Protein AF-0000000084380803 (afdb_homodimer)

Solvent-accessible surface area (backbone atoms only — not comparable to full-atom values): 9812 Å² total; per-residue (Å²): 127,74,55,60,64,55,52,50,54,58,67,68,51,77,54,70,66,55,54,51,51,51,51,52,52,46,54,52,50,49,31,52,50,48,19,49,55,40,26,71,74,67,70,35,64,68,58,10,53,48,48,26,56,48,47,64,55,51,49,54,54,48,47,54,53,50,53,53,57,54,64,71,50,57,88,58,52,63,57,52,54,50,51,56,61,69,74,104,128,75,57,59,62,53,51,50,51,57,68,68,50,78,55,71,66,56,53,51,51,51,51,52,52,46,53,52,50,50,31,52,51,48,18,50,55,40,26,73,74,66,70,35,65,70,59,12,52,48,48,25,55,46,48,63,55,50,49,54,54,48,46,53,52,50,52,54,56,53,63,72,51,56,86,60,52,63,57,53,53,51,50,56,62,70,75,104

pLDDT: mean 90.66, std 12.17, range [46.84, 98.69]

Foldseek 3Di:
DCPPVVVVVVVVDDDPVVVVVVVVVVLVVVLVVQLVVCCVVPVDNVVSNCCSPVVVVVVVVVVVVVVVVVVVPDDCPVVVVVVVVVVD/DVPPVVVVVVVVDDDPVVVVVVVVVVLVVVLVVQLVVCCVVPVDNVVSNCCSPVVVVVVVVVVVVVVVVVVVPDDCPVVVVVVVVVVD

Nearest PDB structures (foldseek):
  8vsj-assembly1_C  TM=5.595E-01  e=4.219E+00  Metamycoplasma arthritidis

Secondary structure (DSSP, 8-state):
--HHHHHHHHHHSPPHHHHHHHHHHHHHHHHHHHHHHHHHHH--HHHHHHHHHHHHHHHHHHHHHHHHHHHTS-TTHHHHHHHHHHH-/--HHHHHHHHHTSPPHHHHHHHHHHHHHHHHHHHHHHHHHHH--HHHHHHHHHHHHHHHHHHHHHHHHHHHTS-TTHHHHHHHHHHH-

Organism: NCBI:txid1548547

Radius of gyration: 21.59 Å; Cα contacts (8 Å, |Δi|>4): 87; chains: 2; bounding box: 44×60×48 Å

Sequence (176 aa):
MSEPVANNIRNDRESHLRSLLKAISYRITGTITTALLVLALTGDLSIALTIGAVEPAIKLLIYYLHERAWQCIPRGTVRRYWRRLRKRMSEPVANNIRNDRESHLRSLLKAISYRITGTITTALLVLALTGDLSIALTIGAVEPAIKLLIYYLHERAWQCIPRGTVRRYWRRLRKR

Structure (mmCIF, N/CA/C/O backbone):
data_AF-0000000084380803-model_v1
#
loop_
_entity.id
_entity.type
_entity.pdbx_description
1 polymer 'DUF2061 domain-containing protein'
#
loop_
_atom_site.group_PDB
_atom_site.id
_atom_site.type_symbol
_atom_site.label_atom_id
_atom_site.label_alt_id
_atom_site.label_comp_id
_atom_site.label_asym_id
_atom_site.label_entity_id
_atom_site.label_seq_id
_atom_site.pdbx_PDB_ins_code
_atom_site.Cartn_x
_atom_site.Cartn_y
_atom_site.Cartn_z
_atom_site.occupancy
_atom_site.B_iso_or_equiv
_atom_site.auth_seq_id
_atom_site.auth_comp_id
_atom_site.auth_asym_id
_atom_site.auth_atom_id
_atom_site.pdbx_PDB_model_num
ATOM 1 N N . MET A 1 1 ? -14.625 36.156 11.641 1 46.84 1 MET A N 1
ATOM 2 C CA . MET A 1 1 ? -15.484 35.75 10.531 1 46.84 1 MET A CA 1
ATOM 3 C C . MET A 1 1 ? -14.984 34.438 9.922 1 46.84 1 MET A C 1
ATOM 5 O O . MET A 1 1 ? -15.656 33.844 9.078 1 46.84 1 MET A O 1
ATOM 9 N N . SER A 1 2 ? -13.625 34.25 9.93 1 58.66 2 SER A N 1
ATOM 10 C CA . SER A 1 2 ? -12.953 33.125 9.281 1 58.66 2 SER A CA 1
ATOM 11 C C . SER A 1 2 ? -13.266 31.812 9.992 1 58.66 2 SER A C 1
ATOM 13 O O . SER A 1 2 ? -12.539 30.828 9.836 1 58.66 2 SER A O 1
ATOM 15 N N . GLU A 1 3 ? -14.07 31.938 10.977 1 63.75 3 GLU A N 1
ATOM 16 C CA . GLU A 1 3 ? -14.305 30.781 11.844 1 63.75 3 GLU A CA 1
ATOM 17 C C . GLU A 1 3 ? -15.148 29.719 11.133 1 63.75 3 GLU A C 1
ATOM 19 O O . GLU A 1 3 ? -15.047 28.531 11.445 1 63.75 3 GLU A O 1
ATOM 24 N N . PRO A 1 4 ? -16.156 30.266 10.328 1 64.12 4 PRO A N 1
ATOM 25 C CA . PRO A 1 4 ? -17.094 29.25 9.844 1 64.12 4 PRO A CA 1
ATOM 26 C C . PRO A 1 4 ? -16.422 28.25 8.898 1 64.12 4 PRO A C 1
ATOM 28 O O . PRO A 1 4 ? -16.734 27.062 8.938 1 64.12 4 PRO A O 1
ATOM 31 N N . VAL A 1 5 ? -15.641 28.766 8.016 1 63.34 5 VAL A N 1
ATOM 32 C CA . VAL A 1 5 ? -15.047 27.891 7.016 1 63.34 5 VAL A CA 1
ATOM 33 C C . VAL A 1 5 ? -14.172 26.844 7.699 1 63.34 5 VAL A C 1
ATOM 35 O O . VAL A 1 5 ? -14.203 25.656 7.34 1 63.34 5 VAL A O 1
ATOM 38 N N . ALA A 1 6 ? -13.359 27.312 8.594 1 63.88 6 ALA A N 1
ATOM 39 C CA . ALA A 1 6 ? -12.453 26.422 9.312 1 63.88 6 ALA A CA 1
ATOM 40 C C . ALA A 1 6 ? -13.234 25.344 10.062 1 63.88 6 ALA A C 1
ATOM 42 O O . ALA A 1 6 ? -12.82 24.188 10.094 1 63.88 6 ALA A O 1
ATOM 43 N N . ASN A 1 7 ? -14.359 25.688 10.648 1 65 7 ASN A N 1
ATOM 44 C CA . ASN A 1 7 ? -15.195 24.734 11.375 1 65 7 ASN A CA 1
ATOM 45 C C . ASN A 1 7 ? -15.773 23.672 10.453 1 65 7 ASN A C 1
ATOM 47 O O . ASN A 1 7 ? -15.914 22.516 10.844 1 65 7 ASN A O 1
ATOM 51 N N . ASN A 1 8 ? -16.047 24.156 9.242 1 64.31 8 ASN A N 1
ATOM 52 C CA . ASN A 1 8 ? -16.594 23.219 8.258 1 64.31 8 ASN A CA 1
ATOM 53 C C . ASN A 1 8 ? -15.547 22.188 7.82 1 64.31 8 ASN A C 1
ATOM 55 O O . ASN A 1 8 ? -15.875 21.031 7.57 1 64.31 8 ASN A O 1
ATOM 59 N N . ILE A 1 9 ? -14.281 22.641 7.637 1 63.91 9 ILE A N 1
ATOM 60 C CA . ILE A 1 9 ? -13.203 21.719 7.27 1 63.91 9 ILE A CA 1
ATOM 61 C C . ILE A 1 9 ? -13.008 20.688 8.375 1 63.91 9 ILE A C 1
ATOM 63 O O . ILE A 1 9 ? -12.797 19.5 8.102 1 63.91 9 ILE A O 1
ATOM 67 N N . ARG A 1 10 ? -12.945 21.078 9.57 1 64.12 10 ARG A N 1
ATOM 68 C CA . ARG A 1 10 ? -12.789 20.188 10.719 1 64.12 10 ARG A CA 1
ATOM 69 C C . ARG A 1 10 ? -13.93 19.172 10.773 1 64.12 10 ARG A C 1
ATOM 71 O O . ARG A 1 10 ? -13.711 18 11.094 1 64.12 10 ARG A O 1
ATOM 78 N N . ASN A 1 11 ? -15.047 19.75 10.469 1 65.62 11 ASN A N 1
ATOM 79 C CA . ASN A 1 11 ? -16.219 18.891 10.484 1 65.62 11 ASN A CA 1
ATOM 80 C C . ASN A 1 11 ? -16.172 17.875 9.352 1 65.62 11 ASN A C 1
ATOM 82 O O . ASN A 1 11 ? -16.719 16.766 9.484 1 65.62 11 ASN A O 1
ATOM 86 N N . ASP A 1 12 ? -15.359 18.188 8.312 1 73.31 12 ASP A N 1
ATOM 87 C CA . ASP A 1 12 ? -15.266 17.266 7.184 1 73.31 12 ASP A CA 1
ATOM 88 C C . ASP A 1 12 ? -14.141 16.266 7.391 1 73.31 12 ASP A C 1
ATOM 90 O O . ASP A 1 12 ? -13.992 15.32 6.602 1 73.31 12 ASP A O 1
ATOM 94 N N . ARG A 1 13 ? -13.414 16.5 8.578 1 80.06 13 ARG A N 1
ATOM 95 C CA . ARG A 1 13 ? -12.305 15.578 8.82 1 80.06 13 ARG A CA 1
ATOM 96 C C . ARG A 1 13 ? -12.789 14.266 9.43 1 80.06 13 ARG A C 1
ATOM 98 O O . ARG A 1 13 ? -13.664 14.273 10.305 1 80.06 13 ARG A O 1
ATOM 105 N N . GLU A 1 14 ? -12.344 13.125 8.836 1 88.19 14 GLU A N 1
ATOM 106 C CA . GLU A 1 14 ? -12.672 11.781 9.312 1 88.19 14 GLU A CA 1
ATOM 107 C C . GLU A 1 14 ? -12.016 11.508 10.664 1 88.19 14 GLU A C 1
ATOM 109 O O . GLU A 1 14 ? -10.898 11.953 10.922 1 88.19 14 GLU A O 1
ATOM 114 N N . SER A 1 15 ? -12.867 10.953 11.562 1 90.75 15 SER A N 1
ATOM 115 C CA . SER A 1 15 ? -12.32 10.609 12.875 1 90.75 15 SER A CA 1
ATOM 116 C C . SER A 1 15 ? -11.133 9.664 12.75 1 90.75 15 SER A C 1
ATOM 118 O O . SER A 1 15 ? -10.992 8.961 11.75 1 90.75 15 SER A O 1
ATOM 120 N N . HIS A 1 16 ? -10.188 9.641 13.797 1 92.69 16 HIS A N 1
ATOM 121 C CA . HIS A 1 16 ? -9.008 8.781 13.805 1 92.69 16 HIS A CA 1
ATOM 122 C C . HIS A 1 16 ? -9.398 7.309 13.781 1 92.69 16 HIS A C 1
ATOM 124 O O . HIS A 1 16 ? -8.75 6.496 13.117 1 92.69 16 HIS A O 1
ATOM 130 N N . LEU A 1 17 ? -10.43 7.008 14.562 1 93.5 17 LEU A N 1
ATOM 131 C CA . LEU A 1 17 ? -10.883 5.621 14.617 1 93.5 17 LEU A CA 1
ATOM 132 C C . LEU A 1 17 ? -11.375 5.156 13.258 1 93.5 17 LEU A C 1
ATOM 134 O O . LEU A 1 17 ? -11.109 4.023 12.844 1 93.5 17 LEU A O 1
ATOM 138 N N . ARG A 1 18 ? -12.172 5.883 12.617 1 94 18 ARG A N 1
ATOM 139 C CA . ARG A 1 18 ? -12.648 5.535 11.281 1 94 18 ARG A CA 1
ATOM 140 C C . ARG A 1 18 ? -11.492 5.34 10.312 1 94 18 ARG A C 1
ATOM 142 O O . ARG A 1 18 ? -11.484 4.395 9.523 1 94 18 ARG A O 1
ATOM 149 N N . SER A 1 19 ? -10.531 6.207 10.305 1 95.62 19 SER A N 1
ATOM 150 C CA . SER A 1 19 ? -9.352 6.074 9.453 1 95.62 19 SER A CA 1
ATOM 151 C C . SER A 1 19 ? -8.617 4.762 9.727 1 95.62 19 SER A C 1
ATOM 153 O O . SER A 1 19 ? -8.164 4.098 8.797 1 95.62 19 SER A O 1
ATOM 155 N N . LEU A 1 20 ? -8.5 4.441 11.031 1 96.38 20 LEU A N 1
ATOM 156 C CA . LEU A 1 20 ? -7.828 3.209 11.422 1 96.38 20 LEU A CA 1
ATOM 157 C C . LEU A 1 20 ? -8.578 1.989 10.898 1 96.38 20 LEU A C 1
ATOM 159 O O . LEU A 1 20 ? -7.973 1.064 10.352 1 96.38 20 LEU A O 1
ATOM 163 N N . LEU A 1 21 ? -9.898 1.991 11.047 1 96.69 21 LEU A N 1
ATOM 164 C CA . LEU A 1 21 ? -10.719 0.881 10.586 1 96.69 21 LEU A CA 1
ATOM 165 C C . LEU A 1 21 ? -10.664 0.759 9.07 1 96.69 21 LEU A C 1
ATOM 167 O O . LEU A 1 21 ? -10.633 -0.351 8.531 1 96.69 21 LEU A O 1
ATOM 171 N N . LYS A 1 22 ? -10.617 1.808 8.375 1 97.75 22 LYS A N 1
ATOM 172 C CA . LYS A 1 22 ? -10.492 1.799 6.922 1 97.75 22 LYS A CA 1
ATOM 173 C C . LYS A 1 22 ? -9.164 1.19 6.488 1 97.75 22 LYS A C 1
ATOM 175 O O . LYS A 1 22 ? -9.109 0.412 5.535 1 97.75 22 LYS A O 1
ATOM 180 N N . ALA A 1 23 ? -8.172 1.518 7.246 1 97.5 23 ALA A N 1
ATOM 181 C CA . ALA A 1 23 ? -6.852 0.979 6.938 1 97.5 23 ALA A CA 1
ATOM 182 C C . ALA A 1 23 ? -6.812 -0.533 7.141 1 97.5 23 ALA A C 1
ATOM 184 O O . ALA A 1 23 ? -6.32 -1.269 6.281 1 97.5 23 ALA A O 1
ATOM 185 N N . ILE A 1 24 ? -7.344 -0.933 8.219 1 98.12 24 ILE A N 1
ATOM 186 C CA . ILE A 1 24 ? -7.344 -2.354 8.555 1 98.12 24 ILE A CA 1
ATOM 187 C C . ILE A 1 24 ? -8.219 -3.115 7.559 1 98.12 24 ILE A C 1
ATOM 189 O O . ILE A 1 24 ? -7.82 -4.172 7.059 1 98.12 24 ILE A O 1
ATOM 193 N N . SER A 1 25 ? -9.398 -2.578 7.289 1 98.38 25 SER A N 1
ATOM 194 C CA . SER A 1 25 ? -10.305 -3.256 6.363 1 98.38 25 SER A CA 1
ATOM 195 C C . SER A 1 25 ? -9.703 -3.344 4.965 1 98.38 25 SER A C 1
ATOM 197 O O . SER A 1 25 ? -9.844 -4.363 4.285 1 98.38 25 SER A O 1
ATOM 199 N N . TYR A 1 26 ? -9.023 -2.367 4.531 1 98.5 26 TYR A N 1
ATOM 200 C CA . TYR A 1 26 ? -8.414 -2.422 3.209 1 98.5 26 TYR A CA 1
ATOM 201 C C . TYR A 1 26 ? -7.258 -3.416 3.18 1 98.5 26 TYR A C 1
ATOM 203 O O . TYR A 1 26 ? -7.047 -4.102 2.178 1 98.5 26 TYR A O 1
ATOM 211 N N . ARG A 1 27 ? -6.48 -3.48 4.258 1 97.69 27 ARG A N 1
ATOM 212 C CA . ARG A 1 27 ? -5.395 -4.457 4.32 1 97.69 27 ARG A CA 1
ATOM 213 C C . ARG A 1 27 ? -5.93 -5.879 4.184 1 97.69 27 ARG A C 1
ATOM 215 O O . ARG A 1 27 ? -5.344 -6.703 3.482 1 97.69 27 ARG A O 1
ATOM 222 N N . ILE A 1 28 ? -6.961 -6.094 4.824 1 98.44 28 ILE A N 1
ATOM 223 C CA . ILE A 1 28 ? -7.598 -7.402 4.75 1 98.44 28 ILE A CA 1
ATOM 224 C C . ILE A 1 28 ? -8.141 -7.633 3.34 1 98.44 28 ILE A C 1
ATOM 226 O O . ILE A 1 28 ? -7.934 -8.703 2.756 1 98.44 28 ILE A O 1
ATOM 230 N N . THR A 1 29 ? -8.828 -6.652 2.795 1 98.44 29 THR A N 1
ATOM 231 C CA . THR A 1 29 ? -9.367 -6.734 1.442 1 98.44 29 THR A CA 1
ATOM 232 C C . THR A 1 29 ? -8.25 -6.984 0.431 1 98.44 29 THR A C 1
ATOM 234 O O . THR A 1 29 ? -8.398 -7.816 -0.467 1 98.44 29 THR A O 1
ATOM 237 N N . GLY A 1 30 ? -7.148 -6.27 0.604 1 98.31 30 GLY A N 1
ATOM 238 C CA . GLY A 1 30 ? -6.008 -6.457 -0.276 1 98.31 30 GLY A CA 1
ATOM 239 C C . GLY A 1 30 ? -5.449 -7.871 -0.238 1 98.31 30 GLY A C 1
ATOM 240 O O . GLY A 1 30 ? -5.152 -8.453 -1.282 1 98.31 30 GLY A O 1
ATOM 241 N N . THR A 1 31 ? -5.328 -8.391 0.924 1 98.38 31 THR A N 1
ATOM 242 C CA . THR A 1 31 ? -4.816 -9.75 1.096 1 98.38 31 THR A CA 1
ATOM 243 C C . THR A 1 31 ? -5.738 -10.766 0.428 1 98.38 31 THR A C 1
ATOM 245 O O . THR A 1 31 ? -5.277 -11.648 -0.294 1 98.38 31 THR A O 1
ATOM 248 N N . ILE A 1 32 ? -6.996 -10.633 0.646 1 98.44 32 ILE A N 1
ATOM 249 C CA . ILE A 1 32 ? -7.988 -11.523 0.059 1 98.44 32 ILE A CA 1
ATOM 250 C C . ILE A 1 32 ? -7.949 -11.406 -1.463 1 98.44 32 ILE A C 1
ATOM 252 O O . ILE A 1 32 ? -8.008 -12.422 -2.172 1 98.44 32 ILE A O 1
ATOM 256 N N . THR A 1 33 ? -7.848 -10.141 -1.941 1 98.44 33 THR A N 1
ATOM 257 C CA . THR A 1 33 ? -7.773 -9.914 -3.381 1 98.44 33 THR A CA 1
ATOM 258 C C . THR A 1 33 ? -6.574 -10.641 -3.98 1 98.44 33 THR A C 1
ATOM 260 O O . THR A 1 33 ? -6.695 -11.297 -5.02 1 98.44 33 THR A O 1
ATOM 263 N N . THR A 1 34 ? -5.426 -10.531 -3.303 1 98.56 34 THR A N 1
ATOM 264 C CA . THR A 1 34 ? -4.234 -11.211 -3.789 1 98.56 34 THR A CA 1
ATOM 265 C C . THR A 1 34 ? -4.449 -12.727 -3.822 1 98.56 34 THR A C 1
ATOM 267 O O . THR A 1 34 ? -4.148 -13.375 -4.824 1 98.56 34 THR A O 1
ATOM 270 N N . ALA A 1 35 ? -4.934 -13.32 -2.789 1 98.62 35 ALA A N 1
ATOM 271 C CA . ALA A 1 35 ? -5.164 -14.766 -2.713 1 98.62 35 ALA A CA 1
ATOM 272 C C . ALA A 1 35 ? -6.129 -15.219 -3.803 1 98.62 35 ALA A C 1
ATOM 274 O O . ALA A 1 35 ? -5.914 -16.266 -4.434 1 98.62 35 ALA A O 1
ATOM 275 N N . LEU A 1 36 ? -7.152 -14.508 -4.039 1 98.56 36 LEU A N 1
ATOM 276 C CA . LEU A 1 36 ? -8.148 -14.867 -5.047 1 98.56 36 LEU A CA 1
ATOM 277 C C . LEU A 1 36 ? -7.551 -14.805 -6.445 1 98.56 36 LEU A C 1
ATOM 279 O O . LEU A 1 36 ? -7.844 -15.664 -7.289 1 98.56 36 LEU A O 1
ATOM 283 N N . LEU A 1 37 ? -6.82 -13.719 -6.664 1 98.38 37 LEU A N 1
ATOM 284 C CA . LEU A 1 37 ? -6.156 -13.602 -7.957 1 98.38 37 LEU A CA 1
ATOM 285 C C . LEU A 1 37 ? -5.234 -14.789 -8.203 1 98.38 37 LEU A C 1
ATOM 287 O O . LEU A 1 37 ? -5.234 -15.367 -9.289 1 98.38 37 LEU A O 1
ATOM 291 N N . VAL A 1 38 ? -4.465 -15.227 -7.215 1 98.62 38 VAL A N 1
ATOM 292 C CA . VAL A 1 38 ? -3.545 -16.359 -7.332 1 98.62 38 VAL A CA 1
ATOM 293 C C . VAL A 1 38 ? -4.332 -17.641 -7.52 1 98.62 38 VAL A C 1
ATOM 295 O O . VAL A 1 38 ? -3.973 -18.484 -8.352 1 98.62 38 VAL A O 1
ATOM 298 N N . LEU A 1 39 ? -5.387 -17.828 -6.816 1 98.69 39 LEU A N 1
ATOM 299 C CA . LEU A 1 39 ? -6.227 -19 -6.938 1 98.69 39 LEU A CA 1
ATOM 300 C C . LEU A 1 39 ? -6.809 -19.125 -8.344 1 98.69 39 LEU A C 1
ATOM 302 O O . LEU A 1 39 ? -6.82 -20.203 -8.93 1 98.69 39 LEU A O 1
ATOM 306 N N . ALA A 1 40 ? -7.23 -18.078 -8.898 1 98.19 40 ALA A N 1
ATOM 307 C CA . ALA A 1 40 ? -7.852 -18.062 -10.219 1 98.19 40 ALA A CA 1
ATOM 308 C C . ALA A 1 40 ? -6.848 -18.453 -11.305 1 98.19 40 ALA A C 1
ATOM 310 O O . ALA A 1 40 ? -7.203 -19.125 -12.273 1 98.19 40 ALA A O 1
ATOM 311 N N . LEU A 1 41 ? -5.641 -18.031 -11.102 1 97.69 41 LEU A N 1
ATOM 312 C CA . LEU A 1 41 ? -4.652 -18.25 -12.148 1 97.69 41 LEU A CA 1
ATOM 313 C C . LEU A 1 41 ? -3.939 -19.578 -11.969 1 97.69 41 LEU A C 1
ATOM 315 O O . LEU A 1 41 ? -3.562 -20.234 -12.953 1 97.69 41 LEU A O 1
ATOM 319 N N . THR A 1 42 ? -3.809 -20 -10.75 1 97.31 42 THR A N 1
ATOM 320 C CA . THR A 1 42 ? -3.027 -21.203 -10.516 1 97.31 42 THR A CA 1
ATOM 321 C C . THR A 1 42 ? -3.943 -22.406 -10.266 1 97.31 42 THR A C 1
ATOM 323 O O . THR A 1 42 ? -3.539 -23.547 -10.453 1 97.31 42 THR A O 1
ATOM 326 N N . GLY A 1 43 ? -5.09 -22.156 -9.672 1 97.81 43 GLY A N 1
ATOM 327 C CA . GLY A 1 43 ? -5.996 -23.219 -9.273 1 97.81 43 GLY A CA 1
ATOM 328 C C . GLY A 1 43 ? -5.539 -23.953 -8.031 1 97.81 43 GLY A C 1
ATOM 329 O O . GLY A 1 43 ? -6.008 -25.062 -7.75 1 97.81 43 GLY A O 1
ATOM 330 N N . ASP A 1 44 ? -4.582 -23.5 -7.371 1 98.31 44 ASP A N 1
ATOM 331 C CA . ASP A 1 44 ? -3.984 -24.156 -6.211 1 98.31 44 ASP A CA 1
ATOM 332 C C . ASP A 1 44 ? -4.242 -23.344 -4.938 1 98.31 44 ASP A C 1
ATOM 334 O O . A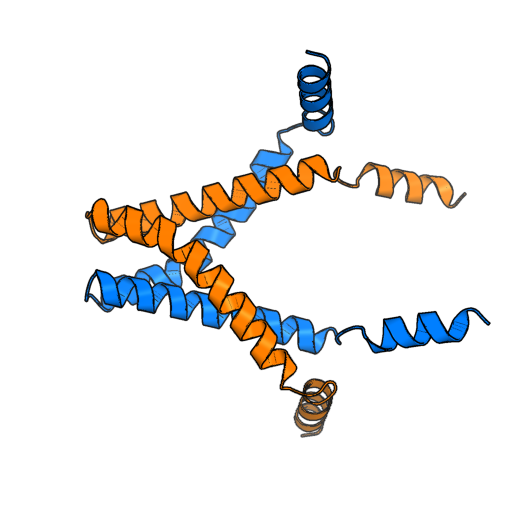SP A 1 44 ? -3.668 -22.266 -4.754 1 98.31 44 ASP A O 1
ATOM 338 N N . LEU A 1 45 ? -5.055 -23.906 -4.105 1 98.25 45 LEU A N 1
ATOM 339 C CA . LEU A 1 45 ? -5.461 -23.234 -2.883 1 98.25 45 LEU A CA 1
ATOM 340 C C . LEU A 1 45 ? -4.277 -23.031 -1.944 1 98.25 45 LEU A C 1
ATOM 342 O O . LEU A 1 45 ? -4.168 -22 -1.274 1 98.25 45 LEU A O 1
ATOM 346 N N . SER A 1 46 ? -3.443 -24.047 -1.87 1 98.12 46 SER A N 1
ATOM 347 C CA . SER A 1 46 ? -2.277 -23.953 -0.996 1 98.12 46 SER A CA 1
ATOM 348 C C . SER A 1 46 ? -1.362 -22.812 -1.418 1 98.12 46 SER A C 1
ATOM 350 O O . SER A 1 46 ? -0.903 -22.031 -0.579 1 98.12 46 SER A O 1
ATOM 352 N N . ILE A 1 47 ? -1.131 -22.656 -2.721 1 98 47 ILE A N 1
ATOM 353 C CA . ILE A 1 47 ? -0.295 -21.578 -3.238 1 98 47 ILE A CA 1
ATOM 354 C C . ILE A 1 47 ? -0.98 -20.234 -3 1 98 47 ILE A C 1
ATOM 356 O O . ILE A 1 47 ? -0.341 -19.266 -2.57 1 98 47 ILE A O 1
ATOM 360 N N . ALA A 1 48 ? -2.252 -20.125 -3.229 1 98.69 48 ALA A N 1
ATOM 361 C CA . ALA A 1 48 ? -3.021 -18.891 -3.053 1 98.69 48 ALA A CA 1
ATOM 362 C C . ALA A 1 48 ? -2.943 -18.406 -1.609 1 98.69 48 ALA A C 1
ATOM 364 O O . ALA A 1 48 ? -2.715 -17.219 -1.364 1 98.69 48 ALA A O 1
ATOM 365 N N . LEU A 1 49 ? -3.117 -19.297 -0.682 1 98.31 49 LEU A N 1
ATOM 366 C CA . LEU A 1 49 ? -3.098 -18.922 0.729 1 98.31 49 LEU A CA 1
ATOM 367 C C . LEU A 1 49 ? -1.692 -18.516 1.167 1 98.31 49 LEU A C 1
ATOM 369 O O . LEU A 1 49 ? -1.524 -17.578 1.945 1 98.31 49 LEU A O 1
ATOM 373 N N . THR A 1 50 ? -0.732 -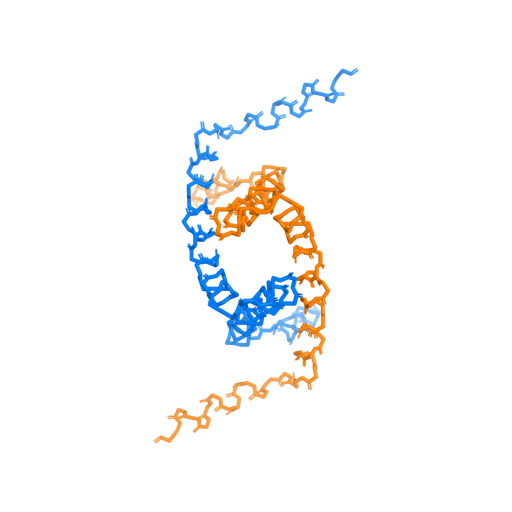19.234 0.68 1 98.38 50 THR A N 1
ATOM 374 C CA . THR A 1 50 ? 0.651 -18.922 1.021 1 98.38 50 THR A CA 1
ATOM 375 C C . THR A 1 50 ? 1.039 -17.547 0.498 1 98.38 50 THR A C 1
ATOM 377 O O . THR A 1 50 ? 1.561 -16.719 1.246 1 98.38 50 THR A O 1
ATOM 380 N N . ILE A 1 51 ? 0.704 -17.297 -0.713 1 98.44 51 ILE A N 1
ATOM 381 C CA . ILE A 1 51 ? 1.054 -16 -1.299 1 98.44 51 ILE A CA 1
ATOM 382 C C . ILE A 1 51 ? 0.236 -14.898 -0.635 1 98.44 51 ILE A C 1
ATOM 384 O O . ILE A 1 51 ? 0.765 -13.828 -0.326 1 98.44 51 ILE A O 1
ATOM 388 N N . GLY A 1 52 ? -1.032 -15.133 -0.465 1 98.38 52 GLY A N 1
ATOM 389 C CA . GLY A 1 52 ? -1.878 -14.156 0.199 1 98.38 52 GLY A CA 1
ATOM 390 C C . GLY A 1 52 ? -1.354 -13.742 1.561 1 98.38 52 GLY A C 1
ATOM 391 O O . GLY A 1 52 ? -1.434 -12.562 1.931 1 98.38 52 GLY A O 1
ATOM 392 N N . 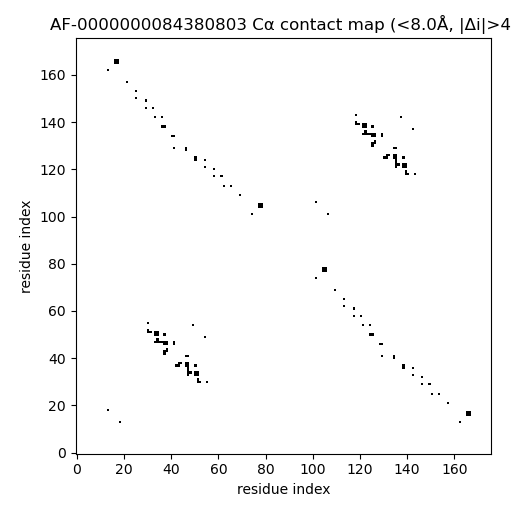ALA A 1 5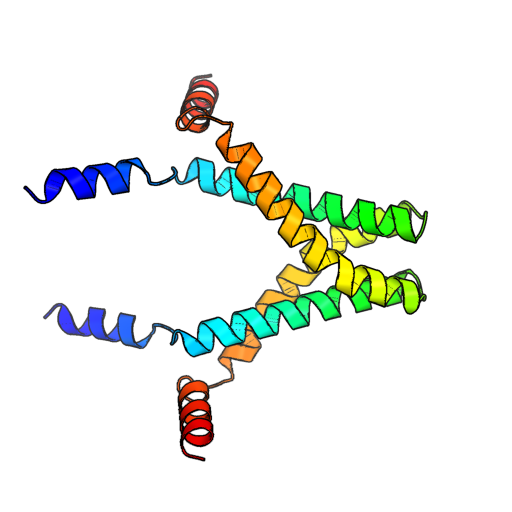3 ? -0.775 -14.617 2.312 1 97.88 53 ALA A N 1
ATOM 393 C CA . ALA A 1 53 ? -0.318 -14.359 3.676 1 97.88 53 ALA A CA 1
ATOM 394 C C . ALA A 1 53 ? 1.12 -13.852 3.684 1 97.88 53 ALA A C 1
ATOM 396 O O . ALA A 1 53 ? 1.433 -12.867 4.359 1 97.88 53 ALA A O 1
ATOM 397 N N . VAL A 1 54 ? 1.975 -14.438 2.924 1 98.06 54 VAL A N 1
ATOM 398 C CA . VAL A 1 54 ? 3.406 -14.164 2.955 1 98.06 54 VAL A CA 1
ATOM 399 C C . VAL A 1 54 ? 3.691 -12.828 2.262 1 98.06 54 VAL A C 1
ATOM 401 O O . VAL A 1 54 ? 4.574 -12.078 2.68 1 98.06 54 VAL A O 1
ATOM 404 N N . GLU A 1 55 ? 2.865 -12.602 1.267 1 98.19 55 GLU A N 1
ATOM 405 C CA . GLU A 1 55 ? 3.113 -11.422 0.447 1 98.19 55 GLU A CA 1
ATOM 406 C C . GLU A 1 55 ? 3.02 -10.148 1.276 1 98.19 55 GLU A C 1
ATOM 408 O O . GLU A 1 55 ? 3.943 -9.328 1.275 1 98.19 55 GLU A O 1
ATOM 413 N N . PRO A 1 56 ? 1.948 -9.914 2.029 1 97.5 56 PRO A N 1
ATOM 414 C CA . PRO A 1 56 ? 1.91 -8.688 2.828 1 97.5 56 PRO A CA 1
ATOM 415 C C . PRO A 1 56 ? 3.004 -8.648 3.895 1 97.5 56 PRO A C 1
ATOM 417 O O . PRO A 1 56 ? 3.523 -7.574 4.207 1 97.5 56 PRO A O 1
ATOM 420 N N . ALA A 1 57 ? 3.402 -9.734 4.453 1 97.75 57 ALA A N 1
ATOM 421 C CA . ALA A 1 57 ? 4.453 -9.789 5.465 1 97.75 57 ALA A CA 1
ATOM 422 C C . ALA A 1 57 ? 5.812 -9.445 4.863 1 97.75 57 ALA A C 1
ATOM 424 O O . ALA A 1 57 ? 6.57 -8.648 5.434 1 97.75 57 ALA A O 1
ATOM 425 N N . ILE A 1 58 ? 6.102 -10 3.729 1 98.38 58 ILE A N 1
ATOM 426 C CA . ILE A 1 58 ? 7.383 -9.766 3.07 1 98.38 58 ILE A CA 1
ATOM 427 C C . ILE A 1 58 ? 7.477 -8.305 2.643 1 98.38 58 ILE A C 1
ATOM 429 O O . ILE A 1 58 ? 8.555 -7.699 2.699 1 98.38 58 ILE A O 1
ATOM 433 N N . LYS A 1 59 ? 6.398 -7.746 2.215 1 98.44 59 LYS A N 1
ATOM 434 C CA . LYS A 1 59 ? 6.414 -6.363 1.75 1 98.44 59 LYS A CA 1
ATOM 435 C C . LYS A 1 59 ? 6.645 -5.398 2.908 1 98.44 59 LYS A C 1
ATOM 437 O O . LYS A 1 59 ? 7.207 -4.316 2.721 1 98.44 59 LYS A O 1
ATOM 442 N N . LEU A 1 60 ? 6.23 -5.754 4.125 1 98 60 LEU A N 1
ATOM 443 C CA . LEU A 1 60 ? 6.582 -4.945 5.289 1 98 60 LEU A CA 1
ATOM 444 C C . LEU A 1 60 ? 8.094 -4.902 5.484 1 98 60 LEU A C 1
ATOM 446 O O . LEU A 1 60 ? 8.664 -3.84 5.742 1 98 60 LEU A O 1
ATOM 450 N N . LEU A 1 61 ? 8.703 -6.059 5.391 1 98.44 61 LEU A N 1
ATOM 451 C CA . LEU A 1 61 ? 10.156 -6.156 5.516 1 98.44 61 LEU A CA 1
ATOM 452 C C . LEU A 1 61 ? 10.844 -5.387 4.391 1 98.44 61 LEU A C 1
ATOM 454 O O . LEU A 1 61 ? 11.781 -4.629 4.641 1 98.44 61 LEU A O 1
ATOM 458 N N . ILE A 1 62 ? 10.375 -5.574 3.264 1 98.62 62 ILE A N 1
ATOM 459 C CA . ILE A 1 62 ? 10.961 -4.914 2.1 1 98.62 62 ILE A CA 1
ATOM 460 C C . ILE A 1 62 ? 10.805 -3.398 2.238 1 98.62 62 ILE A C 1
ATOM 462 O O . ILE A 1 62 ? 11.703 -2.643 1.85 1 98.62 62 ILE A O 1
ATOM 466 N N . TYR A 1 63 ? 9.742 -2.945 2.752 1 98.5 63 TYR A N 1
ATOM 467 C CA . TYR A 1 63 ? 9.547 -1.517 2.973 1 98.5 63 TYR A CA 1
ATOM 468 C C . TYR A 1 63 ? 10.633 -0.958 3.889 1 98.5 63 TYR A C 1
ATOM 470 O O . TYR A 1 63 ? 11.195 0.106 3.617 1 98.5 63 TYR A O 1
ATOM 478 N N . TYR A 1 64 ? 10.82 -1.625 4.996 1 98.56 64 TYR A N 1
ATOM 479 C CA . TYR A 1 64 ? 11.852 -1.193 5.938 1 98.56 64 TYR A CA 1
ATOM 480 C C . TYR A 1 64 ? 13.211 -1.096 5.254 1 98.56 64 TYR A C 1
ATOM 482 O O . TYR A 1 64 ? 13.906 -0.086 5.387 1 98.56 64 TYR A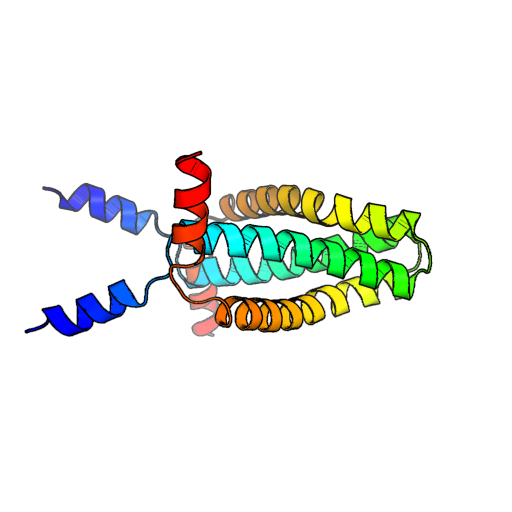 O 1
ATOM 490 N N . LEU A 1 65 ? 13.57 -2.145 4.539 1 98.44 65 LEU A N 1
ATOM 491 C CA . LEU A 1 65 ? 14.844 -2.164 3.834 1 98.44 65 LEU A CA 1
ATOM 492 C C . LEU A 1 65 ? 14.906 -1.054 2.789 1 98.44 65 LEU A C 1
ATOM 494 O O . LEU A 1 65 ? 15.938 -0.401 2.629 1 98.44 65 LEU A O 1
ATOM 498 N N . HIS A 1 66 ? 13.82 -0.863 2.121 1 98.56 66 HIS A N 1
ATOM 499 C CA . HIS A 1 66 ? 13.719 0.191 1.118 1 98.56 66 HIS A CA 1
ATOM 500 C C . HIS A 1 66 ? 13.938 1.566 1.74 1 98.56 66 HIS A C 1
ATOM 502 O O . HIS A 1 66 ? 14.711 2.371 1.221 1 98.56 66 HIS A O 1
ATOM 508 N N . GLU A 1 67 ? 13.312 1.774 2.879 1 97.12 67 GLU A N 1
ATOM 509 C CA . GLU A 1 67 ? 13.477 3.041 3.584 1 97.12 67 GLU A CA 1
ATOM 510 C C . GLU A 1 67 ? 14.922 3.227 4.043 1 97.12 67 GLU A C 1
ATOM 512 O O . GLU A 1 67 ? 15.469 4.328 3.957 1 97.12 67 GLU A O 1
ATOM 517 N N . ARG A 1 68 ? 15.508 2.18 4.496 1 97.25 68 ARG A N 1
ATOM 518 C CA . ARG A 1 68 ? 16.906 2.234 4.914 1 97.25 68 ARG A CA 1
ATOM 519 C C . ARG A 1 68 ? 17.812 2.539 3.734 1 97.25 68 ARG A C 1
ATOM 521 O O . ARG A 1 68 ? 18.781 3.289 3.871 1 97.25 68 ARG A O 1
ATOM 528 N N . ALA A 1 69 ? 17.547 1.94 2.662 1 97.38 69 ALA A N 1
ATOM 529 C CA . ALA A 1 69 ? 18.328 2.191 1.452 1 97.38 69 ALA A CA 1
ATOM 530 C C . ALA A 1 69 ? 18.234 3.658 1.038 1 97.38 69 ALA A C 1
ATOM 532 O O . ALA A 1 69 ? 19.234 4.258 0.646 1 97.38 69 ALA A O 1
ATOM 533 N N . TRP A 1 70 ? 17.078 4.195 1.202 1 96.25 70 TRP A N 1
ATOM 534 C CA . TRP A 1 70 ? 16.875 5.594 0.838 1 96.25 70 TRP A CA 1
ATOM 535 C C . TRP A 1 70 ? 17.625 6.52 1.797 1 96.25 70 TRP A C 1
ATOM 537 O O . TRP A 1 70 ? 17.984 7.641 1.433 1 96.25 70 TRP A O 1
ATOM 547 N N . GLN A 1 71 ? 17.844 6 3.016 1 94.94 71 GLN A N 1
ATOM 548 C CA . GLN A 1 71 ? 18.578 6.805 3.996 1 94.94 71 GLN A CA 1
ATOM 549 C C . GLN A 1 71 ? 20.047 6.93 3.627 1 94.94 71 GLN A C 1
ATOM 551 O O . GLN A 1 71 ? 20.734 7.84 4.094 1 94.94 71 GLN A O 1
ATOM 556 N N . CYS A 1 72 ? 20.5 6.051 2.859 1 95.44 72 CYS A N 1
ATOM 557 C CA . CYS A 1 72 ? 21.891 6.09 2.426 1 95.44 72 CYS A CA 1
ATOM 558 C C . CYS A 1 72 ? 22.109 7.156 1.358 1 95.44 72 CYS A C 1
ATOM 560 O O . CYS A 1 72 ? 23.25 7.535 1.066 1 95.44 72 CYS A O 1
ATOM 562 N N . ILE A 1 73 ? 21.031 7.629 0.836 1 92.75 73 ILE A N 1
ATOM 563 C CA . ILE A 1 73 ? 21.094 8.695 -0.159 1 92.75 73 ILE A CA 1
ATOM 564 C C . ILE A 1 73 ? 20.969 10.047 0.527 1 92.75 73 ILE A C 1
ATOM 566 O O . ILE A 1 73 ? 19.906 10.391 1.037 1 92.75 73 ILE A O 1
ATOM 570 N N . PRO A 1 74 ? 22.062 10.758 0.57 1 88.12 74 PRO A N 1
ATOM 571 C CA . PRO A 1 74 ? 22.047 12.055 1.265 1 88.12 74 PRO A CA 1
ATOM 572 C C . PRO A 1 74 ? 20.922 12.969 0.786 1 88.12 74 PRO A C 1
ATOM 574 O O . PRO A 1 74 ? 20.578 12.969 -0.401 1 88.12 74 PRO A O 1
ATOM 577 N N . ARG A 1 75 ? 20.484 13.625 1.77 1 85.56 75 ARG A N 1
ATOM 578 C CA . ARG A 1 75 ? 19.453 14.594 1.445 1 85.56 75 ARG A CA 1
ATOM 579 C C . ARG A 1 75 ? 19.969 15.664 0.488 1 85.56 75 ARG A C 1
ATOM 581 O O . ARG A 1 75 ? 21.141 16.062 0.579 1 85.56 75 ARG A O 1
ATOM 588 N N . GLY A 1 76 ? 19.234 16.109 -0.591 1 87.44 76 GLY A N 1
ATOM 589 C CA . GLY A 1 76 ? 19.672 17.094 -1.572 1 87.44 76 GLY A CA 1
ATOM 590 C C . GLY A 1 76 ? 20.141 16.469 -2.873 1 87.44 76 GLY A C 1
ATOM 591 O O . GLY A 1 76 ? 20.188 17.141 -3.904 1 87.44 76 GLY A O 1
ATOM 592 N N . THR A 1 77 ? 20.656 15.227 -2.701 1 89.81 77 THR A N 1
ATOM 593 C CA . THR A 1 77 ? 21.156 14.539 -3.891 1 89.81 77 THR A CA 1
ATOM 594 C C . THR A 1 77 ? 20.078 14.523 -4.984 1 89.81 77 THR A C 1
ATOM 596 O O . THR A 1 77 ? 20.375 14.844 -6.141 1 89.81 77 THR A O 1
ATOM 599 N N . VAL A 1 78 ? 18.859 14.281 -4.578 1 87.62 78 VAL A N 1
ATOM 600 C CA . VAL A 1 78 ? 17.766 14.203 -5.539 1 87.62 78 VAL A CA 1
ATOM 601 C C . VAL A 1 78 ? 17.547 15.562 -6.184 1 87.62 78 VAL A C 1
ATOM 603 O O . VAL A 1 78 ? 17.375 15.664 -7.402 1 87.62 78 VAL A O 1
ATOM 606 N N . ARG A 1 79 ? 17.594 16.562 -5.457 1 87.81 79 ARG A N 1
ATOM 607 C CA . ARG A 1 79 ? 17.422 17.938 -5.945 1 87.81 79 ARG A CA 1
ATOM 608 C C . ARG A 1 79 ? 18.531 18.328 -6.902 1 87.81 79 ARG A C 1
ATOM 610 O O . ARG A 1 79 ? 18.281 18.969 -7.926 1 87.81 79 ARG A O 1
ATOM 617 N N . ARG A 1 80 ? 19.656 18.016 -6.453 1 89.94 80 ARG A N 1
ATOM 618 C CA . ARG A 1 80 ? 20.812 18.344 -7.285 1 89.94 80 ARG A CA 1
ATOM 619 C C . ARG A 1 80 ? 20.719 17.656 -8.648 1 89.94 80 ARG A C 1
ATOM 621 O O . ARG A 1 80 ? 20.953 18.297 -9.68 1 89.94 80 ARG A O 1
ATOM 628 N N . TYR A 1 81 ? 20.453 16.391 -8.594 1 88.31 81 TYR A N 1
ATOM 629 C CA . TYR A 1 81 ? 20.328 15.625 -9.836 1 88.31 81 TYR A CA 1
ATOM 630 C C . TYR A 1 81 ? 19.219 16.188 -10.711 1 88.31 81 TYR A C 1
ATOM 632 O O . TYR A 1 81 ? 19.375 16.328 -11.922 1 88.31 81 TYR A O 1
ATOM 640 N N . TRP A 1 82 ? 18.125 16.578 -10.086 1 87.06 82 TRP A N 1
ATOM 641 C CA . TRP A 1 82 ? 17 17.141 -10.812 1 87.06 82 TRP A CA 1
ATOM 642 C C . TRP A 1 82 ? 17.375 18.469 -11.453 1 87.06 82 TRP A C 1
ATOM 644 O O . TRP A 1 82 ? 17.016 18.734 -12.602 1 87.06 82 TRP A O 1
ATOM 654 N N . ARG A 1 83 ? 18.125 19.281 -10.891 1 88.75 83 ARG A N 1
ATOM 655 C CA . ARG A 1 83 ? 18.578 20.562 -11.398 1 88.75 83 ARG A CA 1
ATOM 656 C C . ARG A 1 83 ? 19.531 20.391 -12.578 1 88.75 83 ARG A C 1
ATOM 658 O O . ARG A 1 83 ? 19.469 21.156 -13.547 1 88.75 83 ARG A O 1
ATOM 665 N N . ARG A 1 84 ? 20.328 19.375 -12.469 1 90.25 84 ARG A N 1
ATOM 666 C CA . ARG A 1 84 ? 21.281 19.094 -13.539 1 90.25 84 ARG A CA 1
ATOM 667 C C . ARG A 1 84 ? 20.547 18.625 -14.797 1 90.25 84 ARG A C 1
ATOM 669 O O . ARG A 1 84 ? 20.922 19 -15.914 1 90.25 84 ARG A O 1
ATOM 676 N N . LEU A 1 85 ? 19.484 17.891 -14.539 1 87.06 85 LEU A N 1
ATOM 677 C CA . LEU A 1 85 ? 18.719 17.359 -15.664 1 87.06 85 LEU A CA 1
ATOM 678 C C . LEU A 1 85 ? 17.891 18.453 -16.328 1 87.06 85 LEU A C 1
ATOM 680 O O . LEU A 1 85 ? 17.688 18.438 -17.547 1 87.06 85 LEU A O 1
ATOM 684 N N . ARG A 1 86 ? 17.453 19.422 -15.578 1 84.44 86 ARG A N 1
ATOM 685 C CA . ARG A 1 86 ? 16.625 20.516 -16.094 1 84.44 86 ARG A CA 1
ATOM 686 C C . ARG A 1 86 ? 17.484 21.547 -16.828 1 84.44 86 ARG A C 1
ATOM 688 O O . ARG A 1 86 ? 16.984 22.234 -17.719 1 84.44 86 ARG A O 1
ATOM 695 N N . LYS A 1 87 ? 18.734 21.734 -16.469 1 85.69 87 LYS A N 1
ATOM 696 C CA . LYS A 1 87 ? 19.625 22.688 -17.109 1 85.69 87 LYS A CA 1
ATOM 697 C C . LYS A 1 87 ? 20.141 22.141 -18.438 1 85.69 87 LYS A C 1
ATOM 699 O O . LYS A 1 87 ? 20.703 22.875 -19.25 1 85.69 87 LYS A O 1
ATOM 704 N N . ARG A 1 88 ? 20.016 20.953 -18.703 1 72.38 88 ARG A N 1
ATOM 705 C CA . ARG A 1 88 ? 20.422 20.453 -20 1 72.38 88 ARG A CA 1
ATOM 706 C C . ARG A 1 88 ? 19.266 20.469 -20.984 1 72.38 88 ARG A C 1
ATOM 708 O O . ARG A 1 88 ? 19.438 20.75 -22.172 1 72.38 88 ARG A O 1
ATOM 715 N N . MET B 1 1 ? 12.617 32.938 20.203 1 47.16 1 MET B N 1
ATOM 716 C CA . MET B 1 1 ? 13.469 31.828 20.625 1 47.16 1 MET B CA 1
ATOM 717 C C . MET B 1 1 ? 13.023 30.516 19.969 1 47.16 1 MET B C 1
ATOM 719 O O . MET B 1 1 ? 13.719 29.516 20.047 1 47.16 1 MET B O 1
ATOM 723 N N . SER B 1 2 ? 11.664 30.375 19.781 1 58.94 2 SER B N 1
ATOM 724 C CA . SER B 1 2 ? 11.031 29.156 19.297 1 58.94 2 SER B CA 1
ATOM 725 C C . SER B 1 2 ? 11.406 28.891 17.844 1 58.94 2 SER B C 1
ATOM 727 O O . SER B 1 2 ? 10.773 28.047 17.188 1 58.94 2 SER B O 1
ATOM 729 N N . GLU B 1 3 ? 12.164 29.75 17.328 1 63.56 3 GLU B N 1
ATOM 730 C CA . GLU B 1 3 ? 12.453 29.703 15.898 1 63.56 3 GLU B CA 1
ATOM 731 C C . GLU B 1 3 ? 13.383 28.547 15.57 1 63.56 3 GLU B C 1
ATOM 733 O O . GLU B 1 3 ? 13.352 28.016 14.453 1 63.56 3 GLU B O 1
ATOM 738 N N . PRO B 1 4 ? 14.406 28.375 16.516 1 63.97 4 PRO B N 1
ATOM 739 C CA . PRO B 1 4 ? 15.406 27.406 16.062 1 63.97 4 PRO B CA 1
ATOM 740 C C . PRO B 1 4 ? 14.844 26 15.922 1 63.97 4 PRO B C 1
ATOM 742 O O . PRO B 1 4 ? 15.211 25.281 14.992 1 63.97 4 PRO B O 1
ATOM 745 N N . VAL B 1 5 ? 14.086 25.594 16.891 1 63.75 5 VAL B N 1
ATOM 746 C CA . VAL B 1 5 ? 13.586 24.219 16.859 1 63.75 5 VAL B CA 1
ATOM 747 C C . VAL B 1 5 ? 12.734 24 15.609 1 63.75 5 VAL B C 1
ATOM 749 O O . VAL B 1 5 ? 12.852 22.969 14.945 1 63.75 5 VAL B O 1
ATOM 752 N N . ALA B 1 6 ? 11.852 24.953 15.383 1 64.31 6 ALA B N 1
ATOM 753 C CA . ALA B 1 6 ? 10.977 24.844 14.219 1 64.31 6 ALA B CA 1
ATOM 754 C C . ALA B 1 6 ? 11.781 24.766 12.922 1 64.31 6 ALA B C 1
ATOM 756 O O . ALA B 1 6 ? 11.43 24.016 12.008 1 64.31 6 ALA B O 1
ATOM 757 N N . ASN B 1 7 ? 12.852 25.531 12.812 1 64.94 7 ASN B N 1
ATOM 758 C CA . ASN B 1 7 ? 13.719 25.531 11.641 1 64.94 7 ASN B CA 1
ATOM 759 C C . ASN B 1 7 ? 14.398 24.172 11.438 1 64.94 7 ASN B C 1
ATOM 761 O O . ASN B 1 7 ? 14.578 23.719 10.305 1 64.94 7 ASN B O 1
ATOM 765 N N . ASN B 1 8 ? 14.695 23.594 12.609 1 64.19 8 ASN B N 1
ATOM 766 C CA . ASN B 1 8 ? 15.328 22.281 12.547 1 64.19 8 ASN B CA 1
ATOM 767 C C . ASN B 1 8 ? 14.359 21.203 12.047 1 64.19 8 ASN B C 1
ATOM 769 O O . ASN B 1 8 ? 14.758 20.281 11.336 1 64.19 8 ASN B O 1
ATOM 773 N N . ILE B 1 9 ? 13.102 21.266 12.492 1 63.94 9 ILE B N 1
ATOM 774 C CA . ILE B 1 9 ? 12.086 20.328 12.031 1 63.94 9 ILE B CA 1
ATOM 775 C C . ILE B 1 9 ? 11.898 20.484 10.523 1 63.94 9 ILE B C 1
ATOM 777 O O . ILE B 1 9 ? 11.766 19.484 9.797 1 63.94 9 ILE B O 1
ATOM 781 N N . ARG B 1 10 ? 11.734 21.641 10.039 1 64.12 10 ARG B N 1
ATOM 782 C CA . ARG B 1 10 ? 11.586 21.922 8.617 1 64.12 10 ARG B CA 1
ATOM 783 C C . ARG B 1 10 ? 12.773 21.391 7.824 1 64.12 10 ARG B C 1
ATOM 785 O O . ARG B 1 10 ? 12.609 20.859 6.73 1 64.12 10 ARG B O 1
ATOM 792 N N . ASN B 1 11 ? 13.883 21.625 8.477 1 65.62 11 ASN B N 1
ATOM 793 C CA . ASN B 1 11 ? 15.102 21.156 7.82 1 65.62 11 ASN B CA 1
A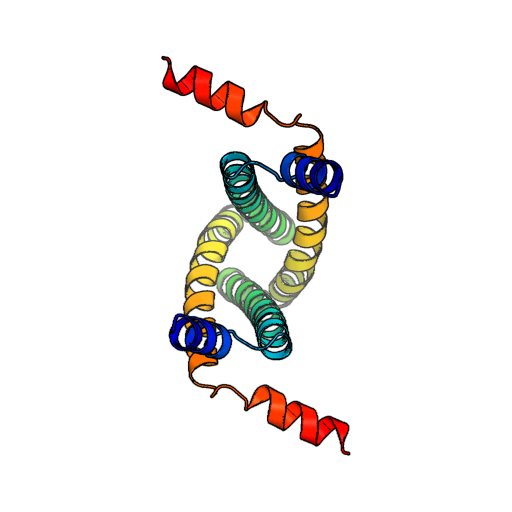TOM 794 C C . ASN B 1 11 ? 15.172 19.641 7.781 1 65.62 11 ASN B C 1
ATOM 796 O O . ASN B 1 11 ? 15.75 19.062 6.855 1 65.62 11 ASN B O 1
ATOM 800 N N . ASP B 1 12 ? 14.391 19.016 8.695 1 73.88 12 ASP B N 1
ATOM 801 C CA . ASP B 1 12 ? 14.398 17.547 8.734 1 73.88 12 ASP B CA 1
ATOM 802 C C . ASP B 1 12 ? 13.328 16.969 7.816 1 73.88 12 ASP B C 1
ATOM 804 O O . ASP B 1 12 ? 13.266 15.758 7.617 1 73.88 12 ASP B O 1
ATOM 808 N N . ARG B 1 13 ? 12.539 17.953 7.227 1 80.19 13 ARG B N 1
ATOM 809 C CA . ARG B 1 13 ? 11.469 17.469 6.363 1 80.19 13 ARG B CA 1
ATOM 810 C C . ARG B 1 13 ? 12.008 17.094 4.984 1 80.19 13 ARG B C 1
ATOM 812 O O . ARG B 1 13 ? 12.844 17.812 4.426 1 80.19 13 ARG B O 1
ATOM 819 N N . GLU B 1 14 ? 11.641 15.875 4.5 1 88.5 14 GLU B N 1
ATOM 820 C CA . GLU B 1 14 ? 12.023 15.383 3.178 1 88.5 14 GLU B CA 1
ATOM 821 C C . GLU B 1 14 ? 11.344 16.188 2.072 1 88.5 14 GLU B C 1
ATOM 823 O O . GLU B 1 14 ? 10.188 16.594 2.221 1 88.5 14 GLU B O 1
ATOM 828 N N . SER B 1 15 ? 12.18 16.562 1.075 1 91.06 15 SER B N 1
ATOM 829 C CA . SER B 1 15 ? 11.617 17.297 -0.052 1 91.06 15 SER B CA 1
ATOM 830 C C . SER B 1 15 ? 10.477 16.516 -0.707 1 91.06 15 SER B C 1
ATOM 832 O O . SER B 1 15 ? 10.414 15.297 -0.589 1 91.06 15 SER B O 1
ATOM 834 N N . HIS B 1 16 ? 9.5 17.25 -1.418 1 92.88 16 HIS B N 1
ATOM 835 C CA . HIS B 1 16 ? 8.375 16.625 -2.098 1 92.88 16 HIS B CA 1
ATOM 836 C C . HIS B 1 16 ? 8.852 15.664 -3.191 1 92.88 16 HIS B C 1
ATOM 838 O O . HIS B 1 16 ? 8.266 14.602 -3.387 1 92.88 16 HIS B O 1
ATOM 844 N N . LEU B 1 17 ? 9.883 16.125 -3.908 1 93.62 17 LEU B N 1
ATOM 845 C CA . LEU B 1 17 ? 10.406 15.289 -4.98 1 93.62 17 LEU B CA 1
ATOM 846 C C . LEU B 1 17 ? 10.961 13.984 -4.43 1 93.62 17 LEU B C 1
ATOM 848 O O . LEU B 1 17 ? 10.766 12.922 -5.023 1 93.62 17 LEU B O 1
ATOM 852 N N . ARG B 1 18 ? 11.727 14.023 -3.439 1 94.06 18 ARG B N 1
ATOM 853 C CA . ARG B 1 18 ? 12.258 12.812 -2.822 1 94.06 18 ARG B CA 1
ATOM 854 C C . ARG B 1 18 ? 11.133 11.891 -2.363 1 94.06 18 ARG B C 1
ATOM 856 O O . ARG B 1 18 ? 11.203 10.672 -2.572 1 94.06 18 ARG B O 1
ATOM 863 N N . SER B 1 19 ? 10.133 12.383 -1.741 1 95.75 19 SER B N 1
ATOM 864 C CA . SER B 1 19 ? 8.984 11.586 -1.315 1 95.75 19 SER B CA 1
ATOM 865 C C . SER B 1 19 ? 8.32 10.898 -2.502 1 95.75 19 SER B C 1
ATOM 867 O O . SER B 1 19 ? 7.926 9.734 -2.408 1 95.75 19 SER B O 1
ATOM 869 N N . LEU B 1 20 ? 8.18 11.672 -3.594 1 96.44 20 LEU B N 1
ATOM 870 C CA . LEU B 1 20 ? 7.562 11.117 -4.801 1 96.44 20 LEU B CA 1
ATOM 871 C C . LEU B 1 20 ? 8.398 9.977 -5.363 1 96.44 20 LEU B C 1
ATOM 873 O O . LEU B 1 20 ? 7.855 8.93 -5.723 1 96.44 20 LEU B O 1
ATOM 877 N N . LEU B 1 21 ? 9.703 10.172 -5.426 1 96.69 21 LEU B N 1
ATOM 878 C CA . LEU B 1 21 ? 10.602 9.141 -5.941 1 96.69 21 LEU B CA 1
ATOM 879 C C . LEU B 1 21 ? 10.586 7.91 -5.039 1 96.69 21 LEU B C 1
ATOM 881 O O . LEU B 1 21 ? 10.633 6.781 -5.531 1 96.69 21 LEU B O 1
ATOM 885 N N . LYS B 1 22 ? 10.5 8.062 -3.785 1 97.81 22 LYS B N 1
ATOM 886 C CA . LYS B 1 22 ? 10.414 6.949 -2.846 1 97.81 22 LYS B CA 1
ATOM 887 C C . LYS B 1 22 ? 9.125 6.152 -3.057 1 97.81 22 LYS B C 1
ATOM 889 O O . LYS B 1 22 ? 9.141 4.922 -3.02 1 97.81 22 LYS B O 1
ATOM 894 N N . ALA B 1 23 ? 8.102 6.875 -3.342 1 97.56 23 ALA B N 1
ATOM 895 C CA . ALA B 1 23 ? 6.824 6.219 -3.582 1 97.56 23 ALA B CA 1
ATOM 896 C C . ALA B 1 23 ? 6.863 5.383 -4.859 1 97.56 23 ALA B C 1
ATOM 898 O O . ALA B 1 23 ? 6.438 4.227 -4.867 1 97.56 23 ALA B O 1
ATOM 899 N N . ILE B 1 24 ? 7.395 5.973 -5.855 1 98.19 24 ILE B N 1
ATOM 900 C CA . ILE B 1 24 ? 7.469 5.297 -7.145 1 98.19 24 ILE B CA 1
ATOM 901 C C . ILE B 1 24 ? 8.406 4.094 -7.047 1 98.19 24 ILE B C 1
ATOM 903 O O . ILE B 1 24 ? 8.078 3.004 -7.523 1 98.19 24 ILE B O 1
ATOM 907 N N . SER B 1 25 ? 9.57 4.309 -6.438 1 98.38 25 SER B N 1
ATOM 908 C CA . SER B 1 25 ? 10.531 3.217 -6.324 1 98.38 25 SER B CA 1
ATOM 909 C C . SER B 1 25 ? 9.969 2.072 -5.484 1 98.38 25 SER B C 1
ATOM 911 O O . SER B 1 25 ? 10.18 0.901 -5.801 1 98.38 25 SER B O 1
ATOM 913 N N . TYR B 1 26 ? 9.25 2.348 -4.484 1 98.5 26 TYR B N 1
ATOM 914 C CA . TYR B 1 26 ? 8.68 1.28 -3.67 1 98.5 26 TYR B CA 1
ATOM 915 C C . TYR B 1 26 ? 7.586 0.541 -4.426 1 98.5 26 TYR B C 1
ATOM 917 O O . TYR B 1 26 ? 7.441 -0.677 -4.289 1 98.5 26 TYR B O 1
ATOM 925 N N . ARG B 1 27 ? 6.785 1.261 -5.191 1 97.69 27 ARG B N 1
ATOM 926 C CA . ARG B 1 27 ? 5.758 0.603 -5.992 1 97.69 27 ARG B CA 1
ATOM 927 C C . ARG B 1 27 ? 6.375 -0.398 -6.961 1 97.69 27 ARG B C 1
ATOM 929 O O . ARG B 1 27 ? 5.855 -1.502 -7.137 1 97.69 27 ARG B O 1
ATOM 936 N N . ILE B 1 28 ? 7.387 0.006 -7.535 1 98.44 28 ILE B N 1
ATOM 937 C CA . ILE B 1 28 ? 8.102 -0.872 -8.453 1 98.44 28 ILE B CA 1
ATOM 938 C C . ILE B 1 28 ? 8.695 -2.053 -7.688 1 98.44 28 ILE B C 1
ATOM 940 O O . ILE B 1 28 ? 8.562 -3.205 -8.109 1 98.44 28 ILE B O 1
ATOM 944 N N . THR B 1 29 ? 9.336 -1.778 -6.574 1 98.44 29 THR B N 1
ATOM 945 C CA . THR B 1 29 ? 9.914 -2.818 -5.73 1 98.44 29 THR B CA 1
ATOM 946 C C . THR B 1 29 ? 8.844 -3.809 -5.281 1 98.44 29 THR B C 1
ATOM 948 O O . THR B 1 29 ? 9.055 -5.02 -5.312 1 98.44 29 THR B O 1
ATOM 951 N N . GLY B 1 30 ? 7.695 -3.279 -4.879 1 98.31 30 GLY B N 1
ATOM 952 C CA . GLY B 1 30 ? 6.586 -4.129 -4.469 1 98.31 30 GLY B CA 1
ATOM 953 C C . GLY B 1 30 ? 6.105 -5.055 -5.57 1 98.31 30 GLY B C 1
ATOM 954 O O . GLY B 1 30 ? 5.867 -6.242 -5.332 1 98.31 30 GLY B O 1
ATOM 955 N N . THR B 1 31 ? 5.984 -4.527 -6.738 1 98.38 31 THR B N 1
ATOM 956 C CA . THR B 1 31 ? 5.547 -5.316 -7.887 1 98.38 31 THR B CA 1
ATOM 957 C C . THR B 1 31 ? 6.543 -6.434 -8.188 1 98.38 31 THR B C 1
ATOM 959 O O . THR B 1 31 ? 6.148 -7.582 -8.391 1 98.38 31 THR B O 1
ATOM 962 N N . ILE B 1 32 ? 7.793 -6.105 -8.203 1 98.44 32 ILE B N 1
ATOM 963 C CA . ILE B 1 32 ? 8.844 -7.082 -8.461 1 98.44 32 ILE B CA 1
ATOM 964 C C . ILE B 1 32 ? 8.836 -8.156 -7.375 1 98.44 32 ILE B C 1
ATOM 966 O O . ILE B 1 32 ? 8.977 -9.344 -7.668 1 98.44 32 ILE B O 1
ATOM 970 N N . THR B 1 33 ? 8.672 -7.691 -6.098 1 98.44 33 THR B N 1
ATOM 971 C CA . THR B 1 33 ? 8.625 -8.633 -4.984 1 98.44 33 THR B CA 1
ATOM 972 C C . THR B 1 33 ? 7.484 -9.633 -5.176 1 98.44 33 THR B C 1
ATOM 974 O O . THR B 1 33 ? 7.668 -10.836 -4.988 1 98.44 33 THR B O 1
ATOM 977 N N . THR B 1 34 ? 6.309 -9.109 -5.566 1 98.56 34 THR B N 1
ATOM 978 C CA . THR B 1 34 ? 5.168 -9.992 -5.797 1 98.56 34 THR B CA 1
ATOM 979 C C . THR B 1 34 ? 5.469 -10.992 -6.906 1 98.56 34 THR B C 1
ATOM 981 O O . THR B 1 34 ? 5.238 -12.195 -6.75 1 98.56 34 THR B O 1
ATOM 984 N N . ALA B 1 35 ? 5.965 -10.57 -8.031 1 98.62 35 ALA B N 1
ATOM 985 C CA . ALA B 1 35 ? 6.277 -11.445 -9.164 1 98.62 35 ALA B CA 1
ATOM 986 C C . ALA B 1 35 ? 7.293 -12.508 -8.766 1 98.62 35 ALA B C 1
ATOM 988 O O . ALA B 1 35 ? 7.152 -13.68 -9.141 1 98.62 35 ALA B O 1
ATOM 989 N N . LEU B 1 36 ? 8.273 -12.164 -8.039 1 98.56 36 LEU B N 1
ATOM 990 C CA . LEU B 1 36 ? 9.312 -13.102 -7.625 1 98.56 36 LEU B CA 1
ATOM 991 C C . LEU B 1 36 ? 8.75 -14.156 -6.68 1 98.56 36 LEU B C 1
ATOM 993 O O . LEU B 1 36 ? 9.109 -15.336 -6.766 1 98.56 36 LEU B O 1
ATOM 997 N N . LEU B 1 37 ? 7.961 -13.656 -5.734 1 98.38 37 LEU B N 1
ATOM 998 C CA . LEU B 1 37 ? 7.32 -14.594 -4.82 1 98.38 37 LEU B CA 1
ATOM 999 C C . LEU B 1 37 ? 6.477 -15.609 -5.59 1 98.38 37 LEU B C 1
ATOM 1001 O O . LEU B 1 37 ? 6.535 -16.812 -5.312 1 98.38 37 LEU B O 1
ATOM 1005 N N . VAL B 1 38 ? 5.715 -15.188 -6.586 1 98.62 38 VAL B N 1
ATOM 1006 C CA . VAL B 1 38 ? 4.863 -16.062 -7.387 1 98.62 38 VAL B CA 1
ATOM 1007 C C . VAL B 1 38 ? 5.73 -17 -8.219 1 98.62 38 VAL B C 1
ATOM 1009 O O . VAL B 1 38 ? 5.441 -18.203 -8.32 1 98.62 38 VAL B O 1
ATOM 1012 N N . LEU B 1 39 ? 6.777 -16.531 -8.781 1 98.69 39 LEU B N 1
ATOM 1013 C CA . LEU B 1 39 ? 7.688 -17.344 -9.578 1 98.69 39 LEU B CA 1
ATOM 1014 C C . LEU B 1 39 ? 8.305 -18.453 -8.727 1 98.69 39 LEU B C 1
ATOM 1016 O O . LEU B 1 39 ? 8.398 -19.594 -9.164 1 98.69 39 LEU B O 1
ATOM 1020 N N . ALA B 1 40 ? 8.68 -18.172 -7.566 1 98.19 40 ALA B N 1
ATOM 1021 C CA . ALA B 1 40 ? 9.328 -19.109 -6.664 1 98.19 40 ALA B CA 1
ATOM 1022 C C . ALA B 1 40 ? 8.375 -20.25 -6.277 1 98.19 40 ALA B C 1
ATOM 1024 O O . ALA B 1 40 ? 8.789 -21.391 -6.141 1 98.19 40 ALA B O 1
ATOM 1025 N N . LEU B 1 41 ? 7.137 -19.891 -6.137 1 97.75 41 LEU B N 1
ATOM 1026 C CA . LEU B 1 41 ? 6.188 -20.875 -5.633 1 97.75 41 LEU B CA 1
ATOM 1027 C C . LEU B 1 41 ? 5.547 -21.656 -6.777 1 97.75 41 LEU B C 1
ATOM 1029 O O . LEU B 1 41 ? 5.234 -22.828 -6.633 1 97.75 41 LEU B O 1
ATOM 1033 N N . THR B 1 42 ? 5.422 -21.016 -7.898 1 97.38 42 THR B N 1
ATOM 1034 C CA . THR B 1 42 ? 4.703 -21.672 -8.984 1 97.38 42 THR B CA 1
ATOM 1035 C C . THR B 1 42 ? 5.676 -22.203 -10.031 1 97.38 42 THR B C 1
ATOM 1037 O O . THR B 1 42 ? 5.34 -23.125 -10.781 1 97.38 42 THR B O 1
ATOM 1040 N N . GLY B 1 43 ? 6.793 -21.531 -10.195 1 97.81 43 GLY B N 1
ATOM 1041 C CA . GLY B 1 43 ? 7.75 -21.875 -11.242 1 97.81 43 GLY B CA 1
ATOM 1042 C C . GLY B 1 43 ? 7.301 -21.453 -12.625 1 97.81 43 GLY B C 1
ATOM 1043 O O . GLY B 1 43 ? 7.832 -21.922 -13.625 1 97.81 43 GLY B O 1
ATOM 1044 N N . ASP B 1 44 ? 6.309 -20.719 -12.734 1 98.31 44 ASP B N 1
ATOM 1045 C CA . ASP B 1 44 ? 5.719 -20.281 -14.008 1 98.31 44 ASP B CA 1
ATOM 1046 C C . ASP B 1 44 ? 5.898 -18.781 -14.219 1 98.31 44 ASP B C 1
ATOM 1048 O O . ASP B 1 44 ? 5.262 -17.984 -13.539 1 98.31 44 ASP B O 1
ATOM 1052 N N . LEU B 1 45 ? 6.719 -18.469 -15.164 1 98.25 45 LEU B N 1
ATOM 1053 C CA . LEU B 1 45 ? 7.055 -17.078 -15.438 1 98.25 45 LEU B CA 1
ATOM 1054 C C . LEU B 1 45 ? 5.84 -16.312 -15.938 1 98.25 45 LEU B C 1
ATOM 1056 O O . LEU B 1 45 ? 5.652 -15.148 -15.602 1 98.25 45 LEU B O 1
ATOM 1060 N N . SER B 1 46 ? 5.062 -16.969 -16.781 1 98.12 46 SER B N 1
ATOM 1061 C CA . SER B 1 46 ? 3.875 -16.312 -17.312 1 98.12 46 SER B CA 1
ATOM 1062 C C . SER B 1 46 ? 2.904 -15.938 -16.203 1 98.12 46 SER B C 1
ATOM 1064 O O . SER B 1 46 ? 2.381 -14.82 -16.172 1 98.12 46 SER B O 1
ATOM 1066 N N . ILE B 1 47 ? 2.703 -16.828 -15.227 1 97.94 47 ILE B N 1
ATOM 1067 C CA . ILE B 1 47 ? 1.818 -16.562 -14.102 1 97.94 47 ILE B CA 1
ATOM 1068 C C . ILE B 1 47 ? 2.418 -15.461 -13.227 1 97.94 47 ILE B C 1
ATOM 1070 O O . ILE B 1 47 ? 1.714 -14.547 -12.797 1 97.94 47 ILE B O 1
ATOM 1074 N N . ALA B 1 48 ? 3.684 -15.492 -12.961 1 98.69 48 ALA B N 1
ATOM 1075 C CA . ALA B 1 48 ? 4.375 -14.516 -12.125 1 98.69 48 ALA B CA 1
ATOM 1076 C C . ALA B 1 48 ? 4.234 -13.109 -12.695 1 98.69 48 ALA B C 1
ATOM 1078 O O . ALA B 1 48 ? 3.932 -12.156 -11.969 1 98.69 48 ALA B O 1
ATOM 1079 N N . LEU B 1 49 ? 4.441 -12.977 -13.969 1 98.31 49 LEU B N 1
ATOM 1080 C CA . LEU B 1 49 ? 4.367 -11.672 -14.617 1 98.31 49 LEU B CA 1
ATOM 1081 C C . LEU B 1 49 ? 2.93 -11.164 -14.641 1 98.31 49 LEU B C 1
ATOM 1083 O O . LEU B 1 49 ? 2.686 -9.969 -14.453 1 98.31 49 LEU B O 1
ATOM 1087 N N . THR B 1 50 ? 2.021 -12.047 -14.883 1 98.38 50 THR B N 1
ATOM 1088 C CA . THR B 1 50 ? 0.615 -11.664 -14.914 1 98.38 50 THR B CA 1
ATOM 1089 C C . THR B 1 50 ? 0.159 -11.18 -13.539 1 98.38 50 THR B C 1
ATOM 1091 O O . THR B 1 50 ? -0.429 -10.102 -13.414 1 98.38 50 THR B O 1
ATOM 1094 N N . ILE B 1 51 ? 0.509 -11.906 -12.555 1 98.44 51 ILE B N 1
ATOM 1095 C CA . ILE B 1 51 ? 0.1 -11.523 -11.211 1 98.44 51 ILE B CA 1
ATOM 1096 C C . ILE B 1 51 ? 0.836 -10.258 -10.789 1 98.44 51 ILE B C 1
ATOM 1098 O O . ILE B 1 51 ? 0.239 -9.352 -10.195 1 98.44 51 ILE B O 1
ATOM 1102 N N . GLY B 1 52 ? 2.105 -10.211 -11.031 1 98.38 52 GLY B N 1
ATOM 1103 C CA . GLY B 1 52 ? 2.875 -9.023 -10.703 1 98.38 52 GLY B CA 1
ATOM 1104 C C . GLY B 1 52 ? 2.293 -7.75 -11.297 1 98.38 52 GLY B C 1
ATOM 1105 O O . GLY B 1 52 ? 2.293 -6.699 -10.656 1 98.38 52 GLY B O 1
ATOM 1106 N N . ALA B 1 53 ? 1.754 -7.793 -12.477 1 97.88 53 ALA B N 1
ATOM 1107 C CA . ALA B 1 53 ? 1.251 -6.621 -13.188 1 97.88 53 ALA B CA 1
ATOM 1108 C C . ALA B 1 53 ? -0.214 -6.359 -12.852 1 97.88 53 ALA B C 1
ATOM 1110 O O . ALA B 1 53 ? -0.6 -5.223 -12.57 1 97.88 53 ALA B O 1
ATOM 1111 N N . VAL B 1 54 ? -1.015 -7.367 -12.805 1 98.06 54 VAL B N 1
ATOM 1112 C CA . VAL B 1 54 ? -2.459 -7.242 -12.648 1 98.06 54 VAL B CA 1
ATOM 1113 C C . VAL B 1 54 ? -2.799 -6.91 -11.195 1 98.06 54 VAL B C 1
ATOM 1115 O O . VAL B 1 54 ? -3.732 -6.148 -10.93 1 98.06 54 VAL B O 1
ATOM 1118 N N . GLU B 1 55 ? -1.962 -7.461 -10.344 1 98.19 55 GLU B N 1
ATOM 1119 C CA . GLU B 1 55 ? -2.252 -7.312 -8.922 1 98.19 55 GLU B CA 1
ATOM 1120 C C . GLU B 1 55 ? -2.25 -5.848 -8.508 1 98.19 55 GLU B C 1
ATOM 1122 O O . GLU B 1 55 ? -3.217 -5.363 -7.914 1 98.19 55 GLU B O 1
ATOM 1127 N N . PRO B 1 56 ? -1.221 -5.066 -8.805 1 97.56 56 PRO B N 1
ATOM 1128 C CA . PRO B 1 56 ? -1.273 -3.656 -8.406 1 97.56 56 PRO B CA 1
ATOM 1129 C C . PRO B 1 56 ? -2.396 -2.891 -9.102 1 97.56 56 PRO B C 1
ATOM 1131 O O . PRO B 1 56 ? -2.984 -1.98 -8.508 1 97.56 56 PRO B O 1
ATOM 1134 N N . ALA B 1 57 ? -2.752 -3.215 -10.297 1 97.75 57 ALA B N 1
ATOM 1135 C CA . ALA B 1 57 ? -3.828 -2.545 -11.023 1 97.75 57 ALA B CA 1
ATOM 1136 C C . ALA B 1 57 ? -5.188 -2.855 -10.398 1 97.75 57 ALA B C 1
ATOM 1138 O O . ALA B 1 57 ? -6.004 -1.955 -10.203 1 97.75 57 ALA B O 1
ATOM 1139 N N . ILE B 1 58 ? -5.406 -4.086 -10.086 1 98.38 58 ILE B N 1
ATOM 1140 C CA . ILE B 1 58 ? -6.68 -4.504 -9.508 1 98.38 58 ILE B CA 1
ATOM 1141 C C . ILE B 1 58 ? -6.844 -3.875 -8.125 1 98.38 58 ILE B C 1
ATOM 1143 O O . ILE B 1 58 ? -7.957 -3.504 -7.734 1 98.38 58 ILE B O 1
ATOM 1147 N N . LYS B 1 59 ? -5.793 -3.779 -7.402 1 98.44 59 LYS B N 1
ATOM 1148 C CA . LYS B 1 59 ? -5.871 -3.225 -6.055 1 98.44 59 LYS B CA 1
ATOM 1149 C C . LYS B 1 59 ? -6.188 -1.731 -6.094 1 98.44 59 LYS B C 1
ATOM 1151 O O . LYS B 1 59 ? -6.805 -1.2 -5.168 1 98.44 59 LYS B O 1
ATOM 1156 N N . LEU B 1 60 ? -5.777 -1.021 -7.148 1 98.06 60 LEU B N 1
ATOM 1157 C CA . LEU B 1 60 ? -6.207 0.364 -7.309 1 98.06 60 LEU B CA 1
ATOM 1158 C C . LEU B 1 60 ? -7.723 0.453 -7.438 1 98.06 60 LEU B C 1
ATOM 1160 O O . LEU B 1 60 ? -8.359 1.311 -6.816 1 98.06 60 LEU B O 1
ATOM 1164 N N . LEU B 1 61 ? -8.273 -0.409 -8.266 1 98.44 61 LEU B N 1
ATOM 1165 C CA . LEU B 1 61 ? -9.719 -0.457 -8.453 1 98.44 61 LEU B CA 1
ATOM 1166 C C . LEU B 1 61 ? -10.422 -0.839 -7.156 1 98.44 61 LEU B C 1
ATOM 1168 O O . LEU B 1 61 ? -11.406 -0.204 -6.77 1 98.44 61 LEU B O 1
ATOM 1172 N N . ILE B 1 62 ? -9.906 -1.784 -6.543 1 98.62 62 ILE B N 1
ATOM 1173 C CA . ILE B 1 62 ? -10.492 -2.258 -5.293 1 98.62 62 ILE B CA 1
ATOM 1174 C C . ILE B 1 62 ? -10.43 -1.154 -4.242 1 98.62 62 ILE B C 1
ATOM 1176 O O . ILE B 1 62 ? -11.359 -1 -3.438 1 98.62 62 ILE B O 1
ATOM 1180 N N . TYR B 1 63 ? -9.406 -0.405 -4.211 1 98.5 63 TYR B N 1
ATOM 1181 C CA . TYR B 1 63 ? -9.297 0.708 -3.275 1 98.5 63 TYR B CA 1
ATOM 1182 C C . TYR B 1 63 ? -10.438 1.703 -3.48 1 98.5 63 TYR B C 1
ATOM 1184 O O . TYR B 1 63 ? -11.047 2.162 -2.516 1 98.5 63 TYR B O 1
ATOM 1192 N N . TYR B 1 64 ? -10.609 2.088 -4.719 1 98.62 64 TYR B N 1
ATOM 1193 C CA . TYR B 1 64 ? -11.68 3.023 -5.039 1 98.62 64 TYR B CA 1
ATOM 1194 C C . TYR B 1 64 ? -13.023 2.5 -4.551 1 98.62 64 TYR B C 1
ATOM 1196 O O . TYR B 1 64 ? -13.781 3.221 -3.893 1 98.62 64 TYR B O 1
ATOM 1204 N N . LEU B 1 65 ? -13.312 1.252 -4.875 1 98.44 65 LEU B N 1
ATOM 1205 C CA . LEU B 1 65 ? -14.57 0.638 -4.457 1 98.44 65 LEU B CA 1
ATOM 1206 C C . LEU B 1 65 ? -14.664 0.574 -2.938 1 98.44 65 LEU B C 1
ATOM 1208 O O . LEU B 1 65 ? -15.727 0.826 -2.367 1 98.44 65 LEU B O 1
ATOM 1212 N N . HIS B 1 66 ? -13.578 0.251 -2.326 1 98.56 66 HIS B N 1
ATOM 1213 C CA . HIS B 1 66 ? -13.516 0.19 -0.87 1 98.56 66 HIS B CA 1
ATOM 1214 C C . HIS B 1 66 ? -13.82 1.548 -0.247 1 98.56 66 HIS B C 1
ATOM 1216 O O . HIS B 1 66 ? -14.625 1.643 0.683 1 98.56 66 HIS B O 1
ATOM 1222 N N . GLU B 1 67 ? -13.234 2.58 -0.824 1 97.06 67 GLU B N 1
ATOM 1223 C CA . GLU B 1 67 ? -13.484 3.934 -0.338 1 97.06 67 GLU B CA 1
ATOM 1224 C C . GLU B 1 67 ? -14.953 4.324 -0.533 1 97.06 67 GLU B C 1
ATOM 1226 O O . GLU B 1 67 ? -15.555 4.945 0.343 1 97.06 67 GLU B O 1
ATOM 1231 N N . ARG B 1 68 ? -15.477 3.947 -1.64 1 97.19 68 ARG B N 1
ATOM 1232 C CA . ARG B 1 68 ? -16.891 4.223 -1.908 1 97.19 68 ARG B CA 1
ATOM 1233 C C . ARG B 1 68 ? -17.781 3.484 -0.923 1 97.19 68 ARG B C 1
ATOM 1235 O O . ARG B 1 68 ? -18.797 4.027 -0.473 1 97.19 68 ARG B O 1
ATOM 1242 N N . ALA B 1 69 ? -17.453 2.303 -0.655 1 97.31 69 ALA B N 1
ATOM 1243 C CA . ALA B 1 69 ? -18.219 1.515 0.311 1 97.31 69 ALA B CA 1
ATOM 1244 C C . ALA B 1 69 ? -18.188 2.168 1.689 1 97.31 69 ALA B C 1
ATOM 1246 O O . ALA B 1 69 ? -19.219 2.215 2.375 1 97.31 69 ALA B O 1
ATOM 1247 N N . TRP B 1 70 ? -17.078 2.697 2.004 1 96.12 70 TRP B N 1
ATOM 1248 C CA . TRP B 1 70 ? -16.938 3.35 3.303 1 96.12 70 TRP B CA 1
ATOM 1249 C C . TRP B 1 70 ? -17.75 4.641 3.35 1 96.12 70 TRP B C 1
ATOM 1251 O O . TRP B 1 70 ? -18.172 5.078 4.422 1 96.12 70 TRP B O 1
ATOM 1261 N N . GLN B 1 71 ? -17.953 5.219 2.156 1 94.88 71 GLN B N 1
ATOM 1262 C CA . GLN B 1 71 ? -18.734 6.449 2.098 1 94.88 71 GLN B CA 1
ATOM 1263 C C . GLN B 1 71 ? -20.219 6.184 2.387 1 94.88 71 GLN B C 1
ATOM 1265 O O . GLN B 1 71 ? -20.953 7.098 2.75 1 94.88 71 GLN B O 1
ATOM 1270 N N . CYS B 1 72 ? -20.625 5.008 2.217 1 95.44 72 CYS B N 1
ATOM 1271 C CA . CYS B 1 72 ? -22 4.641 2.486 1 95.44 72 CYS B CA 1
ATOM 1272 C C . CYS B 1 72 ? -22.25 4.523 3.986 1 95.44 72 CYS B C 1
ATOM 1274 O O . CYS B 1 72 ? -23.406 4.5 4.426 1 95.44 72 CYS B O 1
ATOM 1276 N N . ILE B 1 73 ? -21.188 4.469 4.723 1 92.62 73 ILE B N 1
ATOM 1277 C CA . ILE B 1 73 ? -21.312 4.406 6.176 1 92.62 73 ILE B CA 1
ATOM 1278 C C . ILE B 1 73 ? -21.266 5.816 6.758 1 92.62 73 ILE B C 1
ATOM 1280 O O . ILE B 1 73 ? -20.234 6.484 6.715 1 92.62 73 ILE B O 1
ATOM 1284 N N . PRO B 1 74 ? -22.391 6.262 7.238 1 87.88 74 PRO B N 1
ATOM 1285 C CA . PRO B 1 74 ? -22.469 7.629 7.758 1 87.88 74 PRO B CA 1
ATOM 1286 C C . PRO B 1 74 ? -21.391 7.922 8.797 1 87.88 74 PRO B C 1
ATOM 1288 O O . PRO B 1 74 ? -21.031 7.043 9.578 1 87.88 74 PRO B O 1
ATOM 1291 N N . ARG B 1 75 ? -21.016 9.125 8.656 1 85.31 75 ARG B N 1
ATOM 1292 C CA . ARG B 1 75 ? -20.031 9.57 9.633 1 85.31 75 ARG B CA 1
ATOM 1293 C C . ARG B 1 75 ? -20.594 9.5 11.047 1 85.31 75 ARG B C 1
ATOM 1295 O O . ARG B 1 75 ? -21.766 9.766 11.266 1 85.31 75 ARG B O 1
ATOM 1302 N N . GLY B 1 76 ? -19.859 9.023 12.109 1 87.44 76 GLY B N 1
ATOM 1303 C CA . GLY B 1 76 ? -20.312 8.898 13.484 1 87.44 76 GLY B CA 1
ATOM 1304 C C . GLY B 1 76 ? -20.719 7.484 13.859 1 87.44 76 GLY B C 1
ATOM 1305 O O . GLY B 1 76 ? -20.766 7.141 15.039 1 87.44 76 GLY B O 1
ATOM 1306 N N . THR B 1 77 ? -21.172 6.77 12.789 1 89.81 77 THR B N 1
ATOM 1307 C CA . THR B 1 77 ? -21.594 5.395 13.031 1 89.81 77 THR B CA 1
ATOM 1308 C C . THR B 1 77 ? -20.5 4.617 13.766 1 89.81 77 THR B C 1
ATOM 1310 O O . THR B 1 77 ? -20.781 3.941 14.758 1 89.81 77 THR B O 1
ATOM 1313 N N . VAL B 1 78 ? -19.281 4.836 13.352 1 87.56 78 VAL B N 1
ATOM 1314 C CA . VAL B 1 78 ? -18.156 4.121 13.945 1 87.56 78 VAL B CA 1
ATOM 1315 C C . VAL B 1 78 ? -17.984 4.539 15.406 1 87.56 78 VAL B C 1
ATOM 1317 O O . VAL B 1 78 ? -17.797 3.697 16.281 1 87.56 78 VAL B O 1
ATOM 1320 N N . ARG B 1 79 ? -18.125 5.734 15.68 1 87.69 79 ARG B N 1
ATOM 1321 C CA . ARG B 1 79 ? -18 6.27 17.031 1 87.69 79 ARG B CA 1
ATOM 1322 C C . ARG B 1 79 ? -19.125 5.738 17.938 1 87.69 79 ARG B C 1
ATOM 1324 O O . ARG B 1 79 ? -18.875 5.398 19.094 1 87.69 79 ARG B O 1
ATOM 1331 N N . ARG B 1 80 ? -20.234 5.812 17.391 1 89.94 80 ARG B N 1
ATOM 1332 C CA . ARG B 1 80 ? -21.391 5.336 18.156 1 89.94 80 ARG B CA 1
ATOM 1333 C C . ARG B 1 80 ? -21.219 3.869 18.531 1 89.94 80 ARG B C 1
ATOM 1335 O O . ARG B 1 80 ? -21.469 3.486 19.672 1 89.94 80 ARG B O 1
ATOM 1342 N N . TYR B 1 81 ? -20.906 3.104 17.531 1 88.31 81 TYR B N 1
ATOM 1343 C CA . TYR B 1 81 ? -20.703 1.677 17.766 1 88.31 81 TYR B CA 1
ATOM 1344 C C . TYR B 1 81 ? -19.594 1.439 18.781 1 88.31 81 TYR B C 1
ATOM 1346 O O . TYR B 1 81 ? -19.734 0.603 19.688 1 88.31 81 TYR B O 1
ATOM 1354 N N . TRP B 1 82 ? -18.531 2.203 18.703 1 87.25 82 TRP B N 1
ATOM 1355 C CA . TRP B 1 82 ? -17.406 2.086 19.641 1 87.25 82 TRP B CA 1
ATOM 1356 C C . TRP B 1 82 ? -17.844 2.443 21.047 1 87.25 82 TRP B C 1
ATOM 1358 O O . TRP B 1 82 ? -17.469 1.767 22.016 1 87.25 82 TRP B O 1
ATOM 1368 N N . ARG B 1 83 ? -18.656 3.355 21.266 1 88.56 83 ARG B N 1
ATOM 1369 C CA . ARG B 1 83 ? -19.156 3.787 22.578 1 88.56 83 ARG B CA 1
ATOM 1370 C C . ARG B 1 83 ? -20.062 2.729 23.188 1 88.56 83 ARG B C 1
ATOM 1372 O O . ARG B 1 83 ? -20.031 2.496 24.391 1 88.56 83 ARG B O 1
ATOM 1379 N N . ARG B 1 84 ? -20.828 2.131 22.344 1 90.12 84 ARG B N 1
ATOM 1380 C CA . ARG B 1 84 ? -21.734 1.081 22.812 1 90.12 84 ARG B CA 1
ATOM 1381 C C . ARG B 1 84 ? -20.953 -0.136 23.297 1 90.12 84 ARG B C 1
ATOM 1383 O O . ARG B 1 84 ? -21.312 -0.759 24.297 1 90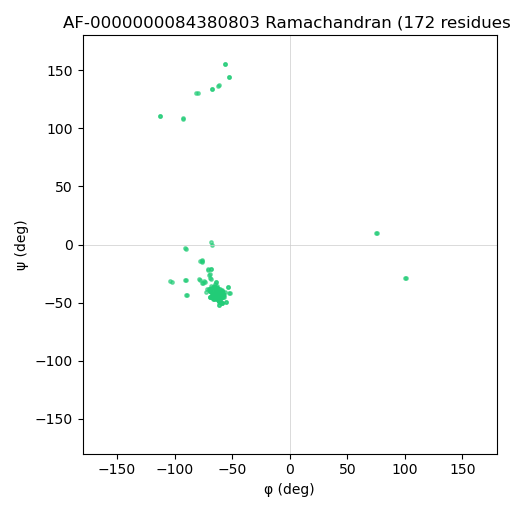.12 84 ARG B O 1
ATOM 1390 N N . LEU B 1 85 ? -19.844 -0.391 22.578 1 87 85 LEU B N 1
ATOM 1391 C CA . LEU B 1 85 ? -19.016 -1.547 22.938 1 87 85 LEU B CA 1
ATOM 1392 C C . LEU B 1 85 ? -18.234 -1.286 24.219 1 87 85 LEU B C 1
ATOM 1394 O O . LEU B 1 85 ? -18 -2.205 25 1 87 85 LEU B O 1
ATOM 1398 N N . ARG B 1 86 ? -17.859 -0.055 24.453 1 84.25 86 ARG B N 1
ATOM 1399 C CA . ARG B 1 86 ? -17.078 0.314 25.625 1 84.25 86 ARG B CA 1
ATOM 1400 C C . ARG B 1 86 ? -17.969 0.392 26.875 1 84.25 86 ARG B C 1
ATOM 1402 O O . ARG B 1 86 ? -17.484 0.196 27.984 1 84.25 86 ARG B O 1
ATOM 1409 N N . LYS B 1 87 ? -19.219 0.729 26.75 1 86.31 87 LYS B N 1
ATOM 1410 C CA . LYS B 1 87 ? -20.156 0.812 27.875 1 86.31 87 LYS B CA 1
ATOM 1411 C C . LYS B 1 87 ? -20.594 -0.577 28.328 1 86.31 87 LYS B C 1
ATOM 1413 O O . LYS B 1 87 ? -21.172 -0.733 29.406 1 86.31 87 LYS B O 1
ATOM 1418 N N . ARG B 1 88 ? -20.391 -1.535 27.609 1 72.06 88 ARG B N 1
ATOM 1419 C CA . ARG B 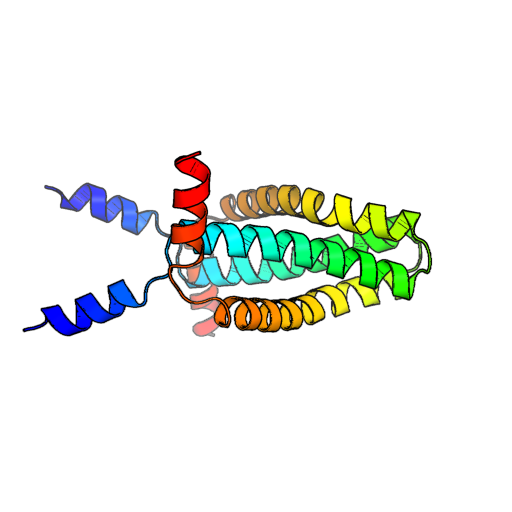1 88 ? -20.734 -2.875 28.062 1 72.06 88 ARG B CA 1
ATOM 1420 C C . ARG B 1 88 ? -19.547 -3.553 28.734 1 72.06 88 ARG B C 1
ATOM 1422 O O . ARG B 1 88 ? -19.719 -4.301 29.703 1 72.06 88 ARG B O 1
#

InterPro domains:
  IPR018638 Domain of unknown function DUF2061, membrane [PF09834] (20-71)